Protein AF-A0A350PIE4-F1 (afdb_monomer_lite)

Sequence (86 aa):
AENEGEEWKKFTNQQRKDEYLSARYLFKEMLTASGLSSQFEIRKHPLGKPYAQNGNETLFVSFSHSKNHVFCAISESTDIGIDTEW

pLDDT: mean 92.98, std 6.93, range [51.5, 97.44]

Structure (mmCIF, N/CA/C/O backbone):
data_AF-A0A350PIE4-F1
#
_entry.id   AF-A0A350PIE4-F1
#
loop_
_atom_site.group_PDB
_atom_site.id
_atom_site.type_symbol
_atom_site.label_atom_id
_atom_site.label_alt_id
_atom_site.label_comp_id
_atom_site.label_asym_id
_atom_site.label_entity_id
_atom_site.label_seq_id
_atom_site.pdbx_PDB_ins_code
_atom_site.Cartn_x
_atom_site.Cartn_y
_atom_site.Cartn_z
_atom_site.occupancy
_atom_site.B_iso_or_equiv
_atom_site.auth_seq_id
_atom_site.auth_comp_id
_atom_site.auth_asym_id
_atom_site.auth_atom_id
_atom_site.pdbx_PDB_model_num
ATOM 1 N N . ALA A 1 1 ? 6.935 12.760 6.732 1.00 51.50 1 ALA A N 1
ATOM 2 C CA . ALA A 1 1 ? 6.647 11.805 5.651 1.00 51.50 1 ALA A CA 1
ATOM 3 C C . ALA A 1 1 ? 7.680 12.038 4.560 1.00 51.50 1 ALA A C 1
ATOM 5 O O . ALA A 1 1 ? 7.972 13.196 4.283 1.00 51.50 1 ALA A O 1
ATOM 6 N N . GLU A 1 2 ? 8.302 10.988 4.026 1.00 58.31 2 GLU A N 1
ATOM 7 C CA . GLU A 1 2 ? 9.114 11.131 2.812 1.00 58.31 2 GLU A CA 1
ATOM 8 C C . GLU A 1 2 ? 8.171 11.582 1.685 1.00 58.31 2 GLU A C 1
ATOM 10 O O . GLU A 1 2 ? 7.033 11.118 1.617 1.00 58.31 2 GLU A O 1
ATOM 15 N N . ASN A 1 3 ? 8.577 12.556 0.873 1.00 82.81 3 ASN A N 1
ATOM 16 C CA . ASN A 1 3 ? 7.710 13.099 -0.167 1.00 82.81 3 ASN A CA 1
ATOM 17 C C . ASN A 1 3 ? 7.477 12.012 -1.230 1.00 82.81 3 ASN A C 1
ATOM 19 O O . ASN A 1 3 ? 8.427 11.582 -1.884 1.00 82.81 3 ASN A O 1
ATOM 23 N N . GLU A 1 4 ? 6.233 11.559 -1.415 1.00 86.56 4 GLU A N 1
ATOM 24 C CA . GLU A 1 4 ? 5.897 10.485 -2.368 1.00 86.56 4 GLU A CA 1
ATOM 25 C C . GLU A 1 4 ? 6.383 10.799 -3.789 1.00 86.56 4 GLU A C 1
ATOM 27 O O . GLU A 1 4 ? 6.810 9.907 -4.522 1.00 86.56 4 GLU A O 1
ATOM 32 N N . GLY A 1 5 ? 6.399 12.082 -4.167 1.00 87.94 5 GLY A N 1
ATOM 33 C CA . GLY A 1 5 ? 6.940 12.525 -5.447 1.00 87.94 5 GLY A CA 1
ATOM 34 C C . GLY A 1 5 ? 8.458 12.354 -5.557 1.00 87.94 5 GLY A C 1
ATOM 35 O O . GLY A 1 5 ? 8.971 12.123 -6.650 1.00 87.94 5 GLY A O 1
ATOM 36 N N . GLU A 1 6 ? 9.194 12.445 -4.450 1.00 91.12 6 GLU A N 1
ATOM 37 C CA . GLU A 1 6 ? 10.632 12.161 -4.416 1.00 91.12 6 GLU A CA 1
ATOM 38 C C . GLU A 1 6 ? 10.901 10.659 -4.454 1.00 91.12 6 GLU A C 1
ATOM 40 O O . GLU A 1 6 ? 11.769 10.232 -5.212 1.00 91.12 6 GLU A O 1
ATOM 45 N N . GLU A 1 7 ? 10.134 9.846 -3.718 1.00 89.50 7 GLU A N 1
ATOM 46 C CA . GLU A 1 7 ? 10.217 8.382 -3.823 1.00 89.50 7 GLU A CA 1
ATOM 47 C C . GLU A 1 7 ? 9.940 7.916 -5.256 1.00 89.50 7 GLU A C 1
ATOM 49 O O . GLU A 1 7 ? 10.724 7.155 -5.823 1.00 89.50 7 GLU A O 1
ATOM 54 N N . TRP A 1 8 ? 8.875 8.427 -5.876 1.00 93.75 8 TRP A N 1
ATOM 55 C CA . TRP A 1 8 ? 8.519 8.088 -7.250 1.00 93.75 8 TRP A CA 1
ATOM 56 C C . TRP A 1 8 ? 9.642 8.427 -8.245 1.00 93.75 8 TRP A C 1
ATOM 58 O O . TRP A 1 8 ? 9.941 7.647 -9.153 1.00 93.75 8 TRP A O 1
ATOM 68 N N . LYS A 1 9 ? 10.327 9.563 -8.049 1.00 93.94 9 LYS A N 1
ATOM 69 C CA . LYS A 1 9 ? 11.470 9.979 -8.880 1.00 93.94 9 LYS A CA 1
ATOM 70 C C . LYS A 1 9 ? 12.696 9.073 -8.730 1.00 93.94 9 LYS A C 1
ATOM 72 O O . LYS A 1 9 ? 13.499 9.030 -9.659 1.00 93.94 9 LYS A O 1
ATOM 77 N N . LYS A 1 10 ? 12.854 8.358 -7.607 1.00 94.44 10 LYS A N 1
ATOM 78 C CA . LYS A 1 10 ? 13.989 7.440 -7.378 1.00 94.44 10 LYS A CA 1
ATOM 79 C C . LYS A 1 10 ? 13.901 6.169 -8.225 1.00 94.44 10 LYS A C 1
ATOM 81 O O . LYS A 1 10 ? 14.928 5.541 -8.477 1.00 94.44 10 LYS A O 1
ATOM 86 N N . PHE A 1 11 ? 12.712 5.778 -8.684 1.00 93.56 11 PHE A N 1
ATOM 87 C CA . PHE A 1 11 ? 12.581 4.633 -9.581 1.00 93.56 11 PHE A CA 1
ATOM 88 C C . PHE A 1 11 ? 13.133 4.971 -10.970 1.00 93.56 11 PHE A C 1
ATOM 90 O O . PHE A 1 11 ? 12.791 5.989 -11.567 1.00 93.56 11 PHE A O 1
ATOM 97 N N . THR A 1 12 ? 13.967 4.092 -11.517 1.00 93.56 12 THR A N 1
ATOM 98 C CA . THR A 1 12 ? 14.475 4.198 -12.896 1.00 93.56 12 THR A CA 1
ATOM 99 C C . THR A 1 12 ? 13.617 3.409 -13.882 1.00 93.56 12 THR A C 1
ATOM 101 O O . THR A 1 12 ? 13.468 3.804 -15.034 1.00 93.56 12 THR A O 1
ATOM 104 N N . ASN A 1 13 ? 13.018 2.311 -13.422 1.00 94.38 13 ASN A N 1
ATOM 105 C CA . ASN A 1 13 ? 12.150 1.447 -14.208 1.00 94.38 13 ASN A CA 1
ATOM 106 C C . ASN A 1 13 ? 10.718 2.021 -14.273 1.00 94.38 13 ASN A C 1
ATOM 108 O O . ASN A 1 13 ? 10.126 2.324 -13.237 1.00 94.38 13 ASN A O 1
ATOM 112 N N . GLN A 1 14 ? 10.161 2.141 -15.484 1.00 94.62 14 GLN A N 1
ATOM 113 C CA . GLN A 1 14 ? 8.819 2.695 -15.696 1.00 94.62 14 GLN A CA 1
ATOM 114 C C . GLN A 1 14 ? 7.717 1.835 -15.065 1.00 94.62 14 GLN A C 1
ATOM 116 O O . GLN A 1 14 ? 6.849 2.374 -14.393 1.00 94.62 14 GLN A O 1
ATOM 121 N N . GLN A 1 15 ? 7.807 0.509 -15.162 1.00 93.25 15 GLN A N 1
ATOM 122 C CA . GLN A 1 15 ? 6.867 -0.396 -14.499 1.00 93.25 15 GLN A CA 1
ATOM 123 C C . GLN A 1 15 ? 6.842 -0.155 -12.983 1.00 93.25 15 GLN A C 1
ATOM 125 O O . GLN A 1 15 ? 5.773 -0.082 -12.394 1.00 93.25 15 GLN A O 1
ATOM 130 N N . ARG A 1 16 ? 8.000 0.063 -12.346 1.00 93.50 16 ARG A N 1
ATOM 131 C CA . ARG A 1 16 ? 8.067 0.374 -10.904 1.00 93.50 16 ARG A CA 1
ATOM 132 C C . ARG A 1 16 ? 7.410 1.710 -10.555 1.00 93.50 16 ARG A C 1
ATOM 134 O O . ARG A 1 16 ? 6.776 1.825 -9.509 1.00 93.50 16 ARG A O 1
ATOM 141 N N . LYS A 1 17 ? 7.538 2.708 -11.433 1.00 95.44 17 LYS A N 1
ATOM 142 C CA . LYS A 1 17 ? 6.834 3.993 -11.301 1.00 95.44 17 LYS A CA 1
ATOM 143 C C . LYS A 1 17 ? 5.324 3.821 -11.407 1.00 95.44 17 LYS A C 1
ATOM 145 O O . LYS A 1 17 ? 4.598 4.415 -10.611 1.00 95.44 17 LYS A O 1
ATOM 150 N N . ASP A 1 18 ? 4.879 3.021 -12.368 1.00 95.56 18 ASP A N 1
ATOM 151 C CA . ASP A 1 18 ? 3.464 2.776 -12.633 1.00 95.56 18 ASP A CA 1
ATOM 152 C C . ASP A 1 18 ? 2.834 1.954 -11.501 1.00 95.56 18 ASP A C 1
ATOM 154 O O . ASP A 1 18 ? 1.761 2.306 -11.017 1.00 95.56 18 ASP A O 1
ATOM 158 N N . GLU A 1 19 ? 3.531 0.926 -11.004 1.00 95.44 19 GLU A N 1
ATOM 159 C CA . GLU A 1 19 ? 3.146 0.135 -9.826 1.00 95.44 19 GLU A CA 1
ATOM 160 C C . GLU A 1 19 ? 2.996 1.028 -8.588 1.00 95.44 19 GLU A C 1
ATOM 162 O O . GLU A 1 19 ? 1.975 0.976 -7.901 1.00 95.44 19 GLU A O 1
ATOM 167 N N . TYR A 1 20 ? 3.988 1.885 -8.322 1.00 94.88 20 TYR A N 1
ATOM 168 C CA . TYR A 1 20 ? 3.957 2.807 -7.188 1.00 94.88 20 TYR A CA 1
ATOM 169 C C . TYR A 1 20 ? 2.771 3.772 -7.275 1.00 94.88 20 TYR A C 1
ATOM 171 O O . TYR A 1 20 ? 2.010 3.907 -6.317 1.00 94.88 20 TYR A O 1
ATOM 179 N N . LEU A 1 21 ? 2.593 4.426 -8.427 1.00 95.38 21 LEU A N 1
ATOM 180 C CA . LEU A 1 21 ? 1.505 5.378 -8.636 1.00 95.38 21 LEU A CA 1
ATOM 181 C C . LEU A 1 21 ? 0.135 4.696 -8.541 1.00 95.38 21 LEU A C 1
ATOM 183 O O . LEU A 1 21 ? -0.757 5.207 -7.865 1.00 95.38 21 LEU A O 1
ATOM 187 N N . SER A 1 22 ? -0.011 3.521 -9.154 1.00 96.62 22 SER A N 1
ATOM 188 C CA . SER A 1 22 ? -1.248 2.738 -9.120 1.00 96.62 22 SER A CA 1
ATOM 189 C C . SER A 1 22 ? -1.596 2.305 -7.699 1.00 96.62 22 SER A C 1
ATOM 191 O O . SER A 1 22 ? -2.753 2.404 -7.309 1.00 96.62 22 SER A O 1
ATOM 193 N N . ALA A 1 23 ? -0.611 1.905 -6.888 1.00 96.19 23 ALA A N 1
ATOM 194 C CA . ALA A 1 23 ? -0.831 1.576 -5.479 1.00 96.19 23 ALA A CA 1
ATOM 195 C C . ALA A 1 23 ? -1.360 2.779 -4.683 1.00 96.19 23 ALA A C 1
ATOM 197 O O . ALA A 1 23 ? -2.286 2.634 -3.886 1.00 96.19 23 ALA A O 1
ATOM 198 N N . ARG A 1 24 ? -0.800 3.977 -4.906 1.00 95.62 24 ARG A N 1
ATOM 199 C CA . ARG A 1 24 ? -1.250 5.212 -4.237 1.00 95.62 24 ARG A CA 1
ATOM 200 C C . ARG A 1 24 ? -2.644 5.630 -4.662 1.00 95.62 24 ARG A C 1
ATOM 202 O O . ARG A 1 24 ? -3.459 5.975 -3.809 1.00 95.62 24 ARG A O 1
ATOM 209 N N . TYR A 1 25 ? -2.917 5.558 -5.957 1.00 95.62 25 TYR A N 1
ATOM 210 C CA . TYR A 1 25 ? -4.238 5.834 -6.491 1.00 95.62 25 TYR A CA 1
ATOM 211 C C . TYR A 1 25 ? -5.275 4.856 -5.922 1.00 95.62 25 TYR A C 1
ATOM 213 O O . TYR A 1 25 ? -6.251 5.283 -5.310 1.00 95.62 25 TYR A O 1
ATOM 221 N N . LEU A 1 26 ? -5.003 3.550 -6.009 1.00 96.94 26 LEU A N 1
ATOM 222 C CA . LEU A 1 26 ? -5.893 2.505 -5.509 1.00 96.94 26 LEU A CA 1
ATOM 223 C C . LEU A 1 26 ? -6.150 2.638 -4.004 1.00 96.94 26 LEU A C 1
ATOM 225 O O . LEU A 1 26 ? -7.280 2.481 -3.561 1.00 96.94 26 LEU A O 1
ATOM 229 N N . PHE A 1 27 ? -5.133 2.979 -3.213 1.00 97.31 27 PHE A N 1
ATOM 230 C CA . PHE A 1 27 ? -5.315 3.243 -1.788 1.00 97.31 27 PHE A CA 1
ATOM 231 C C . PHE A 1 27 ? -6.314 4.376 -1.520 1.00 97.31 27 PHE A C 1
ATOM 233 O O . PHE A 1 27 ? -7.180 4.231 -0.660 1.00 97.31 27 PHE A O 1
ATOM 240 N N . LYS A 1 28 ? -6.227 5.492 -2.256 1.00 96.38 28 LYS A N 1
ATOM 241 C CA . LYS A 1 28 ? -7.173 6.606 -2.097 1.00 96.38 28 LYS A CA 1
ATOM 242 C C . LYS A 1 28 ? -8.596 6.200 -2.478 1.00 96.38 28 LYS A C 1
ATOM 244 O O . LYS A 1 28 ? -9.515 6.516 -1.728 1.00 96.38 28 LYS A O 1
ATOM 249 N N . GLU A 1 29 ? -8.762 5.442 -3.559 1.00 96.81 29 GLU A N 1
ATOM 250 C CA . GLU A 1 29 ? -10.064 4.883 -3.946 1.00 96.81 29 GLU A CA 1
ATOM 251 C C . GLU A 1 29 ? -10.628 3.953 -2.859 1.00 96.81 29 GLU A C 1
ATOM 253 O O . GLU A 1 29 ? -11.805 4.048 -2.520 1.00 96.81 29 GLU A O 1
ATOM 258 N N . MET A 1 30 ? -9.787 3.113 -2.242 1.00 96.38 30 MET A N 1
ATOM 259 C CA . MET A 1 30 ? -10.199 2.239 -1.137 1.00 96.38 30 MET A CA 1
ATOM 260 C C . MET A 1 30 ? -10.666 3.035 0.087 1.00 96.38 30 MET A C 1
ATOM 262 O O . MET A 1 30 ? -11.692 2.695 0.667 1.00 96.38 30 MET A O 1
ATOM 266 N N . LEU A 1 31 ? -9.975 4.120 0.458 1.00 96.75 31 LEU A N 1
ATOM 267 C CA . LEU A 1 31 ? -10.432 4.997 1.545 1.00 96.75 31 LEU A CA 1
ATOM 268 C C . LEU A 1 31 ? -11.816 5.579 1.243 1.00 96.75 31 LEU A C 1
ATOM 270 O O . LEU A 1 31 ? -12.702 5.531 2.095 1.00 96.75 31 LEU A O 1
ATOM 274 N N . THR A 1 32 ? -12.013 6.092 0.025 1.00 96.31 32 THR A N 1
ATOM 275 C CA . THR A 1 32 ? -13.298 6.651 -0.408 1.00 96.31 32 THR A CA 1
ATOM 276 C C . THR A 1 32 ? -14.403 5.597 -0.397 1.00 96.31 32 THR A C 1
ATOM 278 O O . THR A 1 32 ? -15.474 5.851 0.153 1.00 96.31 32 THR A O 1
ATOM 281 N N . ALA A 1 33 ? -14.144 4.406 -0.939 1.00 95.94 33 ALA A N 1
ATOM 282 C CA . ALA A 1 33 ? -15.109 3.309 -0.980 1.00 95.94 33 ALA A CA 1
ATOM 283 C C . ALA A 1 33 ? -15.486 2.795 0.420 1.00 95.94 33 ALA A C 1
ATOM 285 O O . ALA A 1 33 ? -16.630 2.405 0.645 1.00 95.94 33 ALA A O 1
ATOM 286 N N . SER A 1 34 ? -14.548 2.827 1.369 1.00 94.69 34 SER A N 1
ATOM 287 C CA . SER A 1 34 ? -14.775 2.439 2.765 1.00 94.69 34 SER A CA 1
ATOM 288 C C . SER A 1 34 ? -15.371 3.554 3.633 1.00 94.69 34 SER A C 1
ATOM 290 O O . SER A 1 34 ? -15.605 3.330 4.817 1.00 94.69 34 SER A O 1
ATOM 292 N N . GLY A 1 35 ? -15.622 4.750 3.085 1.00 95.56 35 GLY A N 1
ATOM 293 C CA . GLY A 1 35 ? -16.126 5.894 3.856 1.00 95.56 35 GLY A CA 1
ATOM 294 C C . GLY A 1 35 ? -15.114 6.462 4.859 1.00 95.56 35 GLY A C 1
ATOM 295 O O . GLY A 1 35 ? -15.499 7.170 5.789 1.00 95.56 35 GLY A O 1
ATOM 296 N N . LEU A 1 36 ? -13.828 6.154 4.679 1.00 94.62 36 LEU A N 1
ATOM 297 C CA . LEU A 1 36 ? -12.735 6.613 5.530 1.00 94.62 36 LEU A CA 1
ATOM 298 C C . LEU A 1 36 ? -12.222 7.984 5.078 1.00 94.62 36 LEU A C 1
ATOM 300 O O . LEU A 1 36 ? -12.385 8.409 3.932 1.00 94.62 36 LEU A O 1
ATOM 304 N N . SER A 1 37 ? -11.557 8.685 5.997 1.00 93.12 37 SER A N 1
ATOM 305 C CA . SER A 1 37 ? -10.954 9.991 5.724 1.00 93.12 37 SER A CA 1
ATOM 306 C C . S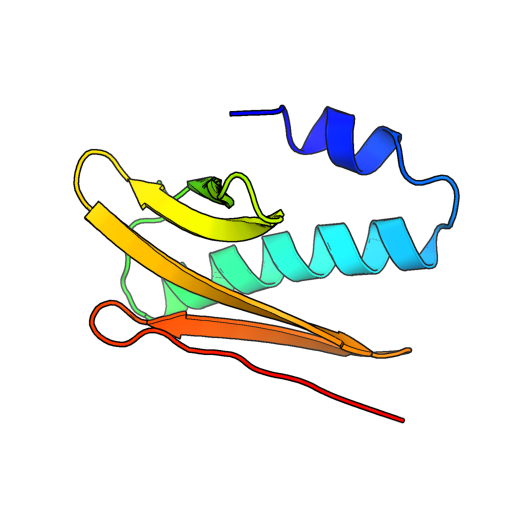ER A 1 37 ? -9.941 9.923 4.578 1.00 93.12 37 SER A C 1
ATOM 308 O O . SER A 1 37 ? -9.047 9.084 4.562 1.00 93.12 37 SER A O 1
ATOM 310 N N . SER A 1 38 ? -9.985 10.874 3.649 1.00 89.75 38 SER A N 1
ATOM 311 C CA . SER A 1 38 ? -8.971 10.994 2.593 1.00 89.75 38 SER A CA 1
ATOM 312 C C . SER A 1 38 ? -7.619 11.523 3.098 1.00 89.75 38 SER A C 1
ATOM 314 O O . SER A 1 38 ? -6.642 11.532 2.340 1.00 89.75 38 SER A O 1
ATOM 316 N N . GLN A 1 39 ? -7.545 11.935 4.369 1.00 93.94 39 GLN A N 1
ATOM 317 C CA . GLN A 1 39 ? -6.353 12.500 5.010 1.00 93.94 39 GLN A CA 1
ATOM 318 C C . GLN A 1 39 ? -5.337 11.445 5.457 1.00 93.94 39 GLN A C 1
ATOM 320 O O . GLN A 1 39 ? -4.227 11.809 5.830 1.00 93.94 39 GLN A O 1
ATOM 325 N N . PHE A 1 40 ? -5.671 10.150 5.397 1.00 95.38 40 PHE A N 1
ATOM 326 C CA . PHE A 1 40 ? -4.689 9.104 5.671 1.00 95.38 40 PHE A CA 1
ATOM 327 C C . PHE A 1 40 ? -3.497 9.200 4.708 1.00 95.38 40 PHE A C 1
ATOM 329 O O . PHE A 1 40 ? -3.651 9.209 3.477 1.00 95.38 40 PHE A O 1
ATOM 336 N N . GLU A 1 41 ? -2.301 9.240 5.291 1.00 94.50 41 GLU A N 1
ATOM 337 C CA . GLU A 1 41 ? -1.014 9.229 4.598 1.00 94.50 41 GLU A CA 1
ATOM 338 C C . GLU A 1 41 ? -0.355 7.860 4.736 1.00 94.50 41 GLU A C 1
ATOM 340 O O . GLU A 1 41 ? -0.318 7.299 5.834 1.00 94.50 41 GLU A O 1
ATOM 345 N N . ILE A 1 42 ? 0.225 7.342 3.652 1.00 94.88 42 ILE A N 1
ATOM 346 C CA . ILE A 1 42 ? 1.007 6.107 3.711 1.00 94.88 42 ILE A CA 1
ATOM 347 C C . ILE A 1 42 ? 2.366 6.401 4.345 1.00 94.88 42 ILE A C 1
ATOM 349 O O . ILE A 1 42 ? 3.094 7.313 3.957 1.00 94.88 42 ILE A O 1
ATOM 353 N N . ARG A 1 43 ? 2.727 5.582 5.324 1.00 94.12 43 ARG A N 1
ATOM 354 C CA . ARG A 1 43 ? 4.005 5.577 6.028 1.00 94.12 43 ARG A CA 1
ATOM 355 C C . ARG A 1 43 ? 4.592 4.175 5.989 1.00 94.12 43 ARG A C 1
ATOM 357 O O . ARG A 1 43 ? 3.915 3.216 5.632 1.00 94.12 43 ARG A O 1
ATOM 364 N N . LYS A 1 44 ? 5.870 4.051 6.335 1.00 91.56 44 LYS A N 1
ATOM 365 C CA . LYS A 1 44 ? 6.577 2.768 6.401 1.00 91.56 44 LYS A CA 1
ATOM 366 C C . LYS A 1 44 ? 7.119 2.565 7.804 1.00 91.56 44 LYS A C 1
ATOM 368 O O . LYS A 1 44 ? 7.688 3.482 8.397 1.00 91.56 44 LYS A O 1
ATOM 373 N N . HIS A 1 45 ? 6.933 1.368 8.342 1.00 90.56 45 HIS A N 1
ATOM 374 C CA . HIS A 1 45 ? 7.653 0.937 9.532 1.00 90.56 45 HIS A CA 1
ATOM 375 C C . HIS A 1 45 ? 9.156 0.825 9.227 1.00 90.56 45 HIS A C 1
ATOM 377 O O . HIS A 1 45 ? 9.531 0.710 8.058 1.00 90.56 45 HIS A O 1
ATOM 383 N N . PRO A 1 46 ? 10.029 0.781 10.252 1.00 90.31 46 PRO A N 1
ATOM 384 C CA . PRO A 1 46 ? 11.473 0.609 10.055 1.00 90.31 46 PRO A CA 1
ATOM 385 C C . PRO A 1 46 ? 11.853 -0.620 9.213 1.00 90.31 46 PRO A C 1
ATOM 387 O O . PRO A 1 46 ? 12.869 -0.609 8.531 1.00 90.31 46 PRO A O 1
ATOM 390 N N . LEU A 1 47 ? 11.015 -1.661 9.228 1.00 89.38 47 LEU A N 1
ATOM 391 C CA . LEU A 1 47 ? 11.190 -2.889 8.443 1.00 89.38 47 LEU A CA 1
ATOM 392 C C . LEU A 1 47 ? 10.578 -2.813 7.029 1.00 89.38 47 LEU A C 1
ATOM 394 O O . LEU A 1 47 ? 10.484 -3.821 6.340 1.00 89.38 47 LEU A O 1
ATOM 398 N N . GLY A 1 48 ? 10.118 -1.637 6.597 1.00 87.62 48 GLY A N 1
ATOM 399 C CA . GLY A 1 48 ? 9.592 -1.390 5.252 1.00 87.62 48 GLY A CA 1
ATOM 400 C C . GLY A 1 48 ? 8.098 -1.661 5.064 1.00 87.62 48 GLY A C 1
ATOM 401 O O . GLY A 1 48 ? 7.536 -1.208 4.067 1.00 87.62 48 GLY A O 1
ATOM 402 N N . LYS A 1 49 ? 7.429 -2.331 6.015 1.00 91.81 49 LYS A N 1
ATOM 403 C CA . LYS A 1 49 ? 5.984 -2.598 5.936 1.00 91.81 49 LYS A CA 1
ATOM 404 C C . LYS A 1 49 ? 5.181 -1.287 5.918 1.00 91.81 49 LYS A C 1
ATOM 406 O O . LYS A 1 49 ? 5.377 -0.468 6.825 1.00 91.81 49 LYS A O 1
ATOM 411 N N . PRO A 1 50 ? 4.298 -1.071 4.927 1.00 94.94 50 PRO A N 1
ATOM 412 C CA . PRO A 1 50 ? 3.477 0.126 4.877 1.00 94.94 50 PRO A CA 1
ATOM 413 C C . PRO A 1 50 ? 2.345 0.092 5.915 1.00 94.94 50 PRO A C 1
ATOM 415 O O . PRO A 1 50 ? 1.844 -0.967 6.278 1.00 94.94 50 PRO A O 1
ATOM 418 N N . TYR A 1 51 ? 1.937 1.271 6.368 1.00 96.50 51 TYR A N 1
ATOM 419 C CA . TYR A 1 51 ? 0.730 1.521 7.158 1.00 96.50 51 TYR A CA 1
ATOM 420 C C . TYR A 1 51 ? 0.175 2.893 6.776 1.00 96.50 51 TYR A C 1
ATOM 422 O O . TYR A 1 51 ? 0.901 3.707 6.205 1.00 96.50 51 TYR A O 1
ATOM 430 N N . ALA A 1 52 ? -1.089 3.172 7.075 1.00 96.62 52 ALA A N 1
ATOM 431 C CA . ALA A 1 52 ? -1.664 4.498 6.869 1.00 96.62 52 ALA A CA 1
ATOM 432 C C . ALA A 1 52 ? -1.912 5.199 8.202 1.00 96.62 52 ALA A C 1
ATOM 434 O O . ALA A 1 52 ? -2.338 4.560 9.159 1.00 96.62 52 ALA A O 1
ATOM 435 N N . GLN A 1 53 ? -1.653 6.506 8.267 1.00 96.38 53 GLN A N 1
ATOM 436 C CA . GLN A 1 53 ? -1.830 7.295 9.484 1.00 96.38 53 GLN A CA 1
ATOM 437 C C . GLN A 1 53 ? -2.594 8.593 9.223 1.00 96.38 53 GLN A C 1
ATOM 439 O O . GLN A 1 53 ? -2.292 9.312 8.271 1.00 96.38 53 GLN A O 1
ATOM 444 N N . ASN A 1 54 ? -3.551 8.895 10.101 1.00 95.81 54 ASN A N 1
ATOM 445 C CA . ASN A 1 54 ? -4.272 10.163 10.168 1.00 95.81 54 ASN A CA 1
ATOM 446 C C . ASN A 1 54 ? -4.384 10.588 11.642 1.00 95.81 54 ASN A C 1
ATOM 448 O O . ASN A 1 54 ? -5.183 10.045 12.401 1.00 95.81 54 ASN A O 1
ATOM 452 N N . GLY A 1 55 ? -3.531 11.514 12.089 1.00 92.69 55 GLY A N 1
ATOM 453 C CA . GLY A 1 55 ? -3.424 11.844 13.514 1.00 92.69 55 GLY A CA 1
ATOM 454 C C . GLY A 1 55 ? -3.079 10.610 14.364 1.00 92.69 55 GLY A C 1
ATOM 455 O O . GLY A 1 55 ? -2.020 10.004 14.180 1.00 92.69 55 GLY A O 1
ATOM 456 N N . ASN A 1 56 ? -3.980 10.240 15.280 1.00 93.44 56 ASN A N 1
ATOM 457 C CA . ASN A 1 56 ? -3.836 9.063 16.150 1.00 93.44 56 ASN A CA 1
ATOM 458 C C . ASN A 1 56 ? -4.433 7.779 15.550 1.00 93.44 56 ASN A C 1
ATOM 460 O O . ASN A 1 56 ? -4.242 6.702 16.112 1.00 93.44 56 ASN A O 1
ATOM 464 N N . GLU A 1 57 ? -5.142 7.873 14.427 1.00 95.69 57 GLU A N 1
ATOM 465 C CA . GLU A 1 57 ? -5.730 6.721 13.750 1.00 95.69 57 GLU A CA 1
ATOM 466 C C . GLU A 1 57 ? -4.684 6.052 12.861 1.00 95.69 57 GLU A C 1
ATOM 468 O O . GLU A 1 57 ? -3.916 6.720 12.159 1.00 95.69 57 GLU A O 1
ATOM 473 N N . THR A 1 58 ? -4.655 4.721 12.887 1.00 96.56 58 THR A N 1
ATOM 474 C CA . THR A 1 58 ? -3.747 3.908 12.075 1.00 96.56 58 THR A CA 1
ATOM 475 C C . THR A 1 58 ? -4.534 2.825 11.358 1.00 96.56 58 THR A C 1
ATOM 477 O O . THR A 1 58 ? -5.361 2.159 11.971 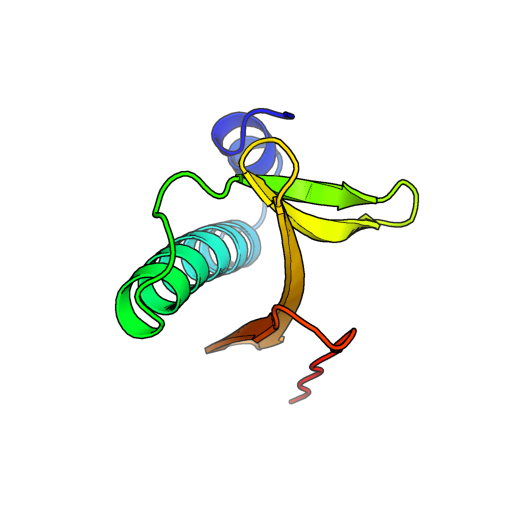1.00 96.56 58 THR A O 1
ATOM 480 N N . LEU A 1 59 ? -4.243 2.635 10.074 1.00 97.19 59 LEU A N 1
ATOM 481 C CA . LEU A 1 59 ? -4.773 1.545 9.264 1.00 97.19 59 LEU A CA 1
ATOM 482 C C . LEU A 1 59 ? -3.648 0.588 8.889 1.00 97.19 59 LEU A C 1
ATOM 484 O O . LEU A 1 59 ? -2.553 1.010 8.493 1.00 97.19 59 LEU A O 1
ATOM 488 N N . PHE A 1 60 ? -3.950 -0.703 8.939 1.00 97.44 60 PHE A N 1
ATOM 489 C CA . PHE A 1 60 ? -3.119 -1.729 8.331 1.00 97.44 60 PHE A CA 1
ATOM 490 C C . PHE A 1 60 ? -3.298 -1.662 6.820 1.00 97.44 60 PHE A C 1
ATOM 492 O O . PHE A 1 60 ? -4.424 -1.677 6.324 1.00 97.44 60 PHE A O 1
ATOM 499 N N . VAL A 1 61 ? -2.186 -1.565 6.093 1.00 97.25 61 VAL A N 1
ATOM 500 C CA . VAL A 1 61 ? -2.182 -1.472 4.633 1.00 97.25 61 VAL A CA 1
ATOM 501 C C . VAL A 1 61 ? -1.238 -2.523 4.082 1.00 97.25 61 VAL A C 1
ATOM 503 O O . VAL A 1 61 ? -0.107 -2.665 4.544 1.00 97.25 61 VAL A O 1
ATOM 506 N N . SER A 1 62 ? -1.686 -3.240 3.062 1.00 97.25 62 SER A N 1
ATOM 507 C CA . SER A 1 62 ? -0.843 -4.160 2.315 1.00 97.25 62 SER A CA 1
ATOM 508 C C . SER A 1 62 ? -1.016 -3.910 0.827 1.00 97.25 62 SER A C 1
ATOM 510 O O . SER A 1 62 ? -2.136 -3.809 0.326 1.00 97.25 62 SER A O 1
ATOM 512 N N . PHE A 1 63 ? 0.111 -3.785 0.134 1.00 96.62 63 PHE A N 1
ATOM 513 C CA . PHE A 1 63 ? 0.164 -3.696 -1.314 1.00 96.62 63 PHE A CA 1
ATOM 514 C C . PHE A 1 63 ? 0.858 -4.937 -1.836 1.00 96.62 63 PHE A C 1
ATOM 516 O O . PHE A 1 63 ? 1.929 -5.294 -1.346 1.00 96.62 63 PHE A O 1
ATOM 523 N N . SER A 1 64 ? 0.281 -5.532 -2.865 1.00 95.81 64 SER A N 1
ATOM 524 C CA . SER A 1 64 ? 0.965 -6.518 -3.684 1.00 95.81 64 SER A CA 1
ATOM 525 C C . SER A 1 64 ? 0.782 -6.121 -5.133 1.00 95.81 64 SER A C 1
ATOM 527 O O . SER A 1 64 ? -0.225 -5.519 -5.505 1.00 95.81 64 SER A O 1
ATOM 529 N N . HIS A 1 65 ? 1.785 -6.374 -5.949 1.00 94.00 65 HIS A N 1
ATOM 530 C CA . HIS A 1 65 ? 1.747 -5.996 -7.342 1.00 94.00 65 HIS A CA 1
ATOM 531 C C . HIS A 1 65 ? 2.252 -7.143 -8.177 1.00 94.00 65 HIS A C 1
ATOM 533 O O . HIS A 1 65 ? 2.952 -8.056 -7.746 1.00 94.00 65 HIS A O 1
ATOM 539 N N . SER A 1 66 ? 1.851 -7.061 -9.418 1.00 91.50 66 SER A N 1
ATOM 540 C CA . SER A 1 66 ? 1.911 -8.134 -10.346 1.00 91.50 66 SER A CA 1
ATOM 541 C C . SER A 1 66 ? 2.192 -7.469 -11.714 1.00 91.50 66 SER A C 1
ATOM 543 O O . SER A 1 66 ? 1.882 -6.294 -11.884 1.00 91.50 66 SER A O 1
ATOM 545 N N . LYS A 1 67 ? 2.798 -8.155 -12.698 1.00 87.75 67 LYS A N 1
ATOM 546 C CA . LYS A 1 67 ? 3.115 -7.643 -14.042 1.00 87.75 67 LYS A CA 1
ATOM 547 C C . LYS A 1 67 ? 2.081 -6.655 -14.604 1.00 87.75 67 LYS A C 1
ATOM 549 O O . LYS A 1 67 ? 2.482 -5.616 -15.113 1.00 87.75 67 LYS A O 1
ATOM 554 N N . ASN A 1 68 ? 0.787 -6.968 -14.490 1.00 91.94 68 ASN A N 1
ATOM 555 C CA . ASN A 1 68 ? -0.304 -6.134 -14.996 1.00 91.94 68 ASN A CA 1
ATOM 556 C C . ASN A 1 68 ? -1.328 -5.672 -13.938 1.00 91.94 68 ASN A C 1
ATOM 558 O O . ASN A 1 68 ? -2.286 -5.006 -14.321 1.00 91.94 68 ASN A O 1
ATOM 562 N N . HIS A 1 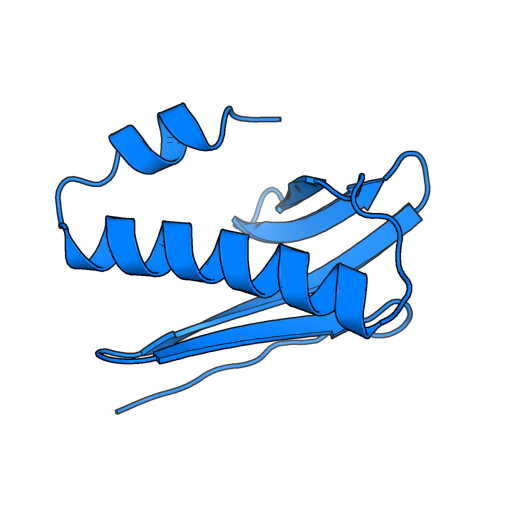69 ? -1.193 -6.017 -12.651 1.00 94.06 69 HIS A N 1
ATOM 563 C CA . HIS A 1 69 ? -2.159 -5.585 -11.630 1.00 94.06 69 HIS A CA 1
ATOM 564 C C . HIS A 1 69 ? -1.477 -5.087 -10.359 1.00 94.06 69 HIS A C 1
ATOM 566 O O . HIS A 1 69 ? -0.385 -5.508 -9.989 1.00 94.06 69 HIS A O 1
ATOM 572 N N . VAL A 1 70 ? -2.170 -4.197 -9.659 1.00 96.19 70 VAL A N 1
ATOM 573 C CA . VAL A 1 70 ? -1.824 -3.784 -8.304 1.00 96.19 70 VAL A CA 1
ATOM 57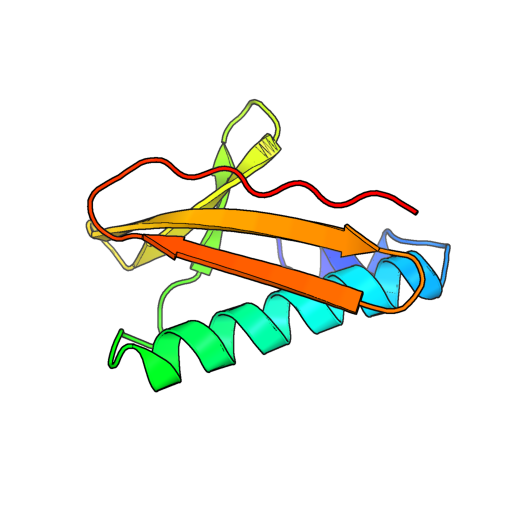4 C C . VAL A 1 70 ? -3.021 -4.072 -7.420 1.00 96.19 70 VAL A C 1
ATOM 576 O O . VAL A 1 70 ? -4.153 -3.738 -7.763 1.00 96.19 70 VAL A O 1
ATOM 579 N N . PHE A 1 71 ? -2.753 -4.692 -6.284 1.00 96.69 71 PHE A N 1
ATOM 580 C CA . PHE A 1 71 ? -3.722 -4.992 -5.252 1.00 96.69 71 PHE A CA 1
ATOM 581 C C . PHE A 1 71 ? -3.420 -4.146 -4.021 1.00 96.69 71 PHE A C 1
ATOM 583 O O . PHE A 1 71 ? -2.264 -3.893 -3.674 1.00 96.69 71 PHE A O 1
ATOM 590 N N . CYS A 1 72 ? -4.484 -3.723 -3.352 1.00 97.44 72 CYS A N 1
ATOM 591 C CA . CYS A 1 72 ? -4.429 -2.978 -2.108 1.00 97.44 72 CYS A CA 1
ATOM 592 C C . CYS A 1 72 ? -5.441 -3.587 -1.152 1.00 97.44 72 CYS A C 1
ATOM 594 O O . CYS A 1 72 ? -6.600 -3.781 -1.515 1.00 97.44 72 CYS A O 1
ATOM 596 N N . ALA A 1 73 ? -5.014 -3.834 0.076 1.00 96.62 73 ALA A N 1
ATOM 597 C CA . ALA A 1 73 ? -5.898 -4.205 1.160 1.00 96.62 73 ALA A CA 1
ATOM 598 C C . ALA A 1 73 ? -5.705 -3.227 2.322 1.00 96.62 73 ALA A C 1
ATOM 600 O O . ALA A 1 73 ? -4.573 -2.858 2.645 1.00 96.62 73 ALA A O 1
ATOM 601 N N . ILE A 1 74 ? -6.819 -2.802 2.923 1.00 96.75 74 ILE A N 1
ATOM 602 C CA . ILE A 1 74 ? -6.850 -1.924 4.096 1.00 96.75 74 ILE A CA 1
ATOM 603 C C . ILE A 1 74 ? -7.681 -2.566 5.207 1.00 96.75 74 ILE A C 1
ATOM 605 O O . ILE A 1 74 ? -8.642 -3.283 4.928 1.00 96.75 74 ILE A O 1
ATOM 609 N N . SER A 1 75 ? -7.305 -2.331 6.460 1.00 96.44 75 SER A N 1
ATOM 610 C CA . SER A 1 75 ? -8.016 -2.850 7.629 1.00 96.44 75 SER A CA 1
ATOM 611 C C . SER A 1 75 ? -7.818 -1.932 8.833 1.00 96.44 75 SER A C 1
ATOM 613 O O . SER A 1 75 ? -6.710 -1.465 9.095 1.00 96.44 75 SER A O 1
ATOM 615 N N . GLU A 1 76 ? -8.899 -1.680 9.570 1.00 95.69 76 GLU A N 1
ATOM 616 C CA . GLU A 1 76 ? -8.896 -0.855 10.787 1.00 95.69 76 GLU A CA 1
ATOM 617 C C . GLU A 1 76 ? -8.486 -1.646 12.037 1.00 95.69 76 GLU A C 1
ATOM 619 O O . GLU A 1 76 ? -7.995 -1.073 13.004 1.00 95.69 76 GLU A O 1
ATOM 624 N N . SER A 1 77 ? -8.695 -2.966 12.039 1.00 95.56 77 SER A N 1
ATOM 625 C CA . SER A 1 77 ? -8.651 -3.773 13.268 1.00 95.56 77 SER A CA 1
ATOM 626 C C . SER A 1 77 ? -7.656 -4.924 13.235 1.00 95.56 77 SER A C 1
ATOM 628 O O . SER A 1 77 ? -7.193 -5.368 14.283 1.00 95.56 77 SER A O 1
ATOM 630 N N . THR A 1 78 ? -7.339 -5.431 12.046 1.00 96.00 78 THR A N 1
ATOM 631 C CA . THR A 1 78 ? -6.549 -6.653 11.872 1.00 96.00 78 THR A CA 1
ATOM 632 C C . THR A 1 78 ? -5.365 -6.389 10.966 1.00 96.00 78 THR A C 1
ATOM 634 O O . THR A 1 78 ? -5.531 -5.806 9.894 1.00 96.00 78 TH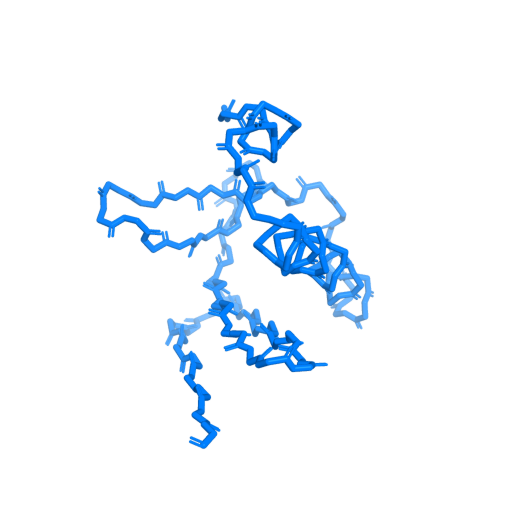R A O 1
ATOM 637 N N . ASP A 1 79 ? -4.187 -6.856 11.375 1.00 95.06 79 ASP A N 1
ATOM 638 C CA . ASP A 1 79 ? -3.016 -6.814 10.514 1.00 95.06 79 ASP A CA 1
ATOM 639 C C . ASP A 1 79 ? -3.174 -7.792 9.342 1.00 95.06 79 ASP A C 1
ATOM 641 O O . ASP A 1 79 ? -3.431 -8.981 9.536 1.00 95.06 79 ASP A O 1
ATOM 645 N N . ILE A 1 80 ? -3.030 -7.278 8.123 1.00 93.88 80 ILE A N 1
ATOM 646 C CA . ILE A 1 80 ? -3.277 -8.005 6.881 1.00 93.88 80 ILE A CA 1
ATOM 647 C C . ILE A 1 80 ? -2.053 -7.974 5.972 1.00 93.88 80 ILE A C 1
ATOM 649 O O . ILE A 1 80 ? -1.318 -6.987 5.892 1.00 93.88 80 ILE A O 1
ATOM 653 N N . GLY A 1 81 ? -1.848 -9.081 5.265 1.00 94.69 81 GLY A N 1
ATOM 654 C CA . GLY A 1 81 ? -0.837 -9.230 4.231 1.00 94.69 81 GLY A CA 1
ATOM 655 C C . GLY A 1 81 ? -1.468 -9.885 3.015 1.00 94.69 81 GLY A C 1
ATOM 656 O O . GLY A 1 81 ? -2.091 -10.935 3.145 1.00 94.69 81 GLY A 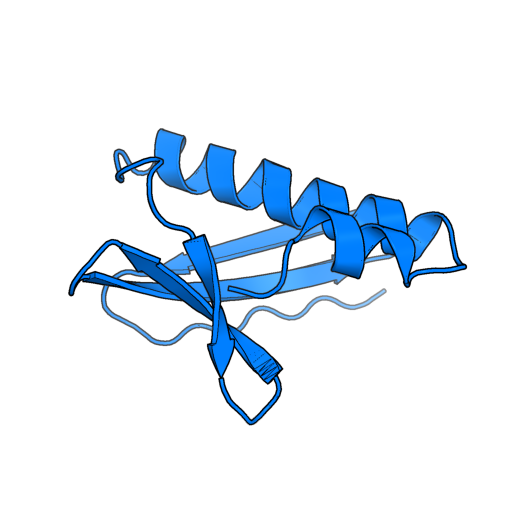O 1
ATOM 657 N N . ILE A 1 82 ? -1.323 -9.253 1.858 1.00 94.44 82 ILE A N 1
ATOM 658 C CA . ILE A 1 82 ? -1.688 -9.844 0.575 1.00 94.44 82 ILE A CA 1
ATOM 659 C C . ILE A 1 82 ? -0.420 -10.119 -0.215 1.00 94.44 82 ILE A C 1
ATOM 661 O O . ILE A 1 82 ? 0.528 -9.335 -0.174 1.00 94.44 82 ILE A O 1
ATOM 665 N N . ASP A 1 83 ? -0.426 -11.228 -0.936 1.00 94.19 83 ASP A N 1
ATOM 666 C CA . ASP A 1 83 ? 0.637 -11.584 -1.856 1.00 94.19 83 ASP A CA 1
ATOM 667 C C . ASP A 1 83 ? 0.040 -12.101 -3.160 1.00 94.19 83 ASP A C 1
ATOM 669 O O . ASP A 1 83 ? -1.095 -12.586 -3.195 1.00 94.19 83 ASP A O 1
ATOM 673 N N . THR A 1 84 ? 0.775 -11.924 -4.247 1.00 90.62 84 THR A N 1
ATOM 674 C CA . THR A 1 84 ? 0.318 -12.301 -5.575 1.00 90.62 84 THR A CA 1
ATOM 675 C C . THR A 1 84 ? 1.514 -12.706 -6.424 1.00 90.62 84 THR A C 1
ATOM 677 O O . THR A 1 84 ? 2.556 -12.052 -6.416 1.00 90.62 84 THR A O 1
ATOM 680 N N . GLU A 1 85 ? 1.348 -13.783 -7.181 1.00 84.81 85 GLU A N 1
ATOM 681 C CA . GLU A 1 85 ? 2.391 -14.371 -8.021 1.00 84.81 85 GLU A CA 1
ATOM 682 C C . GLU A 1 85 ? 1.885 -14.538 -9.464 1.00 84.81 85 GLU A C 1
ATOM 684 O O . GLU A 1 85 ? 0.679 -14.449 -9.722 1.00 84.81 85 GLU A O 1
ATOM 689 N N . TRP A 1 86 ? 2.814 -14.765 -10.400 1.00 73.94 86 TRP A N 1
ATOM 690 C CA . TRP A 1 86 ? 2.542 -15.066 -11.815 1.00 73.94 86 TRP A CA 1
ATOM 691 C C . TRP A 1 86 ? 3.212 -16.347 -12.258 1.00 73.94 86 TRP A C 1
ATOM 693 O O . TRP A 1 86 ? 4.409 -16.509 -11.927 1.00 73.94 86 TRP A O 1
#

Foldseek 3Di:
DPDLVVVLVPDPDPLVSVLSVQQVVVVLVVCVVVVHDSQWDWDADPVGQIWTDDPPFIWAWEWEDDSPDIDIDIGRPDHDYDYDDD

Radius of gyration: 12.81 Å; chains: 1; bounding box: 31×28×32 Å

Secondary structure (DSSP, 8-state):
---HHHHHHH--SHHHHHHHHHHHHHHHHHHHHTT--TT-EEEE-TTS-EEEEETTEEEEEEEEEETTEEEEEEESSS--------